Protein AF-A0A150IPJ2-F1 (afdb_monomer_lite)

pLDDT: mean 80.47, std 14.6, range [36.31, 95.69]

Foldseek 3Di:
DDDDDDPPVVQVVLCVVVVDDSVVSVVVVVVCCVVVDDPPVNVVVVVVVVVVVVVVVVVVVVVVVVVVVVVVVVVVVVPPPPPPPPPPPVPPPPVNLVCCCPPPNVVVLVVCCVVPNLVVSLPPPVNLVVVCVVSSHDSVVVSVVSCVVVVND

Organism: NCBI:txid1705564

Radius of gyration: 38.33 Å; chains: 1; bounding box: 65×47×91 Å

Structure (mmCIF, N/CA/C/O backbone):
data_AF-A0A150IPJ2-F1
#
_entry.id   AF-A0A150IPJ2-F1
#
loop_
_atom_site.group_PDB
_atom_site.id
_atom_site.type_symbol
_atom_site.label_atom_id
_atom_site.label_alt_id
_atom_site.label_comp_id
_atom_site.label_asym_id
_atom_site.label_entity_id
_atom_site.label_seq_id
_atom_site.pdbx_PDB_ins_code
_atom_site.Cartn_x
_atom_site.Cartn_y
_atom_site.Cartn_z
_atom_site.occupancy
_atom_site.B_iso_or_equiv
_atom_site.auth_seq_id
_atom_site.auth_comp_id
_atom_site.auth_asym_id
_atom_site.auth_atom_id
_atom_site.pdbx_PDB_model_num
ATOM 1 N N . MET A 1 1 ? 31.871 -9.888 -42.736 1.00 66.06 1 MET A N 1
ATOM 2 C CA . MET A 1 1 ? 30.820 -9.231 -43.541 1.00 66.06 1 MET A CA 1
ATOM 3 C C . MET A 1 1 ? 29.524 -9.351 -42.760 1.00 66.06 1 MET A C 1
ATOM 5 O O . MET A 1 1 ? 29.176 -10.468 -42.406 1.00 66.06 1 MET A O 1
ATOM 9 N N . VAL A 1 2 ? 28.882 -8.236 -42.408 1.00 73.12 2 VAL A N 1
ATOM 10 C CA . VAL A 1 2 ? 27.577 -8.243 -41.727 1.00 73.12 2 VAL A CA 1
ATOM 11 C C . VAL A 1 2 ? 26.515 -8.041 -42.800 1.00 73.12 2 VAL A C 1
ATOM 13 O O . VAL A 1 2 ? 26.611 -7.092 -43.573 1.00 73.12 2 VAL A O 1
ATOM 16 N N . GLN A 1 3 ? 25.549 -8.950 -42.883 1.00 82.12 3 GLN A N 1
ATOM 17 C CA . GLN A 1 3 ? 24.399 -8.835 -43.776 1.00 82.12 3 GLN A CA 1
ATOM 18 C C . GLN A 1 3 ? 23.141 -8.756 -42.920 1.00 82.12 3 GLN A C 1
ATOM 20 O O . GLN A 1 3 ? 22.975 -9.537 -41.986 1.00 82.12 3 GLN A O 1
ATOM 25 N N . ALA A 1 4 ? 22.275 -7.800 -43.234 1.00 81.06 4 ALA A N 1
ATOM 26 C CA . ALA A 1 4 ? 20.993 -7.615 -42.577 1.00 81.06 4 ALA A CA 1
ATOM 27 C C . ALA A 1 4 ? 19.933 -7.381 -43.647 1.00 81.06 4 ALA A C 1
ATOM 29 O O . ALA A 1 4 ? 20.199 -6.726 -44.656 1.00 81.06 4 ALA A O 1
ATOM 30 N N . TRP A 1 5 ? 18.739 -7.918 -43.422 1.00 88.50 5 TRP A N 1
ATOM 31 C CA . TRP A 1 5 ? 17.602 -7.640 -44.282 1.00 88.50 5 TRP A CA 1
ATOM 32 C C . TRP A 1 5 ? 16.822 -6.462 -43.708 1.00 88.50 5 TRP A C 1
ATOM 34 O O . TRP A 1 5 ? 16.409 -6.493 -42.550 1.00 88.50 5 TRP A O 1
ATOM 44 N N . ILE A 1 6 ? 16.674 -5.412 -44.512 1.00 85.38 6 ILE A N 1
ATOM 45 C CA . ILE A 1 6 ? 15.996 -4.174 -44.133 1.00 85.38 6 ILE A CA 1
ATOM 46 C C . ILE A 1 6 ? 14.874 -3.945 -45.148 1.00 85.38 6 ILE A C 1
ATOM 48 O O . ILE A 1 6 ? 15.146 -4.013 -46.350 1.00 85.38 6 ILE A O 1
ATOM 52 N N . PRO A 1 7 ? 13.635 -3.674 -44.700 1.00 92.75 7 PRO A N 1
ATOM 53 C CA . PRO A 1 7 ? 12.553 -3.277 -45.591 1.00 92.75 7 PRO A CA 1
ATOM 54 C C . PRO A 1 7 ? 12.938 -2.051 -46.427 1.00 92.75 7 PRO A C 1
ATOM 56 O O . PRO A 1 7 ? 13.467 -1.066 -45.908 1.00 92.75 7 PRO A O 1
ATOM 59 N N . GLU A 1 8 ? 12.685 -2.119 -47.731 1.00 88.44 8 GLU A N 1
ATOM 60 C CA . GLU A 1 8 ? 13.125 -1.102 -48.691 1.00 88.44 8 GLU A CA 1
ATOM 61 C C . GLU A 1 8 ? 12.461 0.260 -48.435 1.00 88.44 8 GLU A C 1
ATOM 63 O O . GLU A 1 8 ? 13.111 1.302 -48.510 1.00 88.44 8 GLU A O 1
ATOM 68 N N . ASP A 1 9 ? 11.196 0.252 -48.008 1.00 92.88 9 ASP A N 1
ATOM 69 C CA . ASP A 1 9 ? 10.438 1.452 -47.655 1.00 92.88 9 ASP A CA 1
ATOM 70 C C . ASP A 1 9 ? 11.011 2.166 -46.420 1.00 92.88 9 ASP A C 1
ATOM 72 O O . ASP A 1 9 ? 11.042 3.399 -46.354 1.00 92.88 9 ASP A O 1
ATOM 76 N N . LEU A 1 10 ? 11.485 1.396 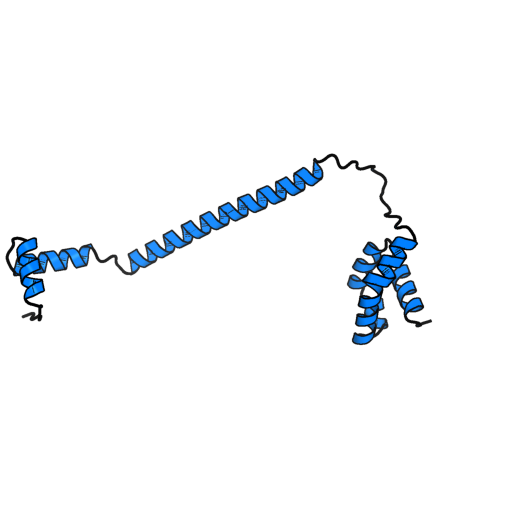-45.438 1.00 88.56 10 LEU A N 1
ATOM 77 C CA . LEU A 1 10 ? 12.135 1.911 -44.241 1.00 88.56 10 LEU A CA 1
ATOM 78 C C . LEU A 1 10 ? 13.497 2.516 -44.590 1.00 88.56 10 LEU A C 1
ATOM 80 O O . LEU A 1 10 ? 13.829 3.602 -44.110 1.00 88.56 10 LEU A O 1
ATOM 84 N N . LEU A 1 11 ? 14.257 1.841 -45.454 1.00 86.81 11 LEU A N 1
ATOM 85 C CA . LEU A 1 11 ? 15.566 2.302 -45.897 1.00 86.81 11 LEU A CA 1
ATOM 86 C C . LEU A 1 11 ? 15.471 3.614 -46.681 1.00 86.81 11 LEU A C 1
ATOM 88 O O . LEU A 1 11 ? 16.223 4.553 -46.415 1.00 86.81 11 LEU A O 1
ATOM 92 N N . GLU A 1 12 ? 14.517 3.708 -47.604 1.00 88.38 12 GLU A N 1
ATOM 93 C CA . GLU A 1 12 ? 14.309 4.904 -48.416 1.00 88.38 12 GLU A CA 1
ATOM 94 C C . GLU A 1 12 ? 13.907 6.110 -47.552 1.00 88.38 12 GLU A C 1
ATOM 96 O O . GLU A 1 12 ? 14.432 7.214 -47.720 1.00 88.38 12 GLU A O 1
ATOM 101 N N . LYS A 1 13 ? 13.011 5.904 -46.578 1.00 90.00 13 LYS A N 1
ATOM 102 C CA . LYS A 1 13 ? 12.629 6.947 -45.614 1.00 90.00 13 LYS A CA 1
ATOM 103 C C . LYS A 1 13 ? 13.817 7.385 -44.761 1.00 90.00 13 LYS A C 1
ATOM 105 O O . LYS A 1 13 ? 14.022 8.584 -44.588 1.00 90.00 13 LYS A O 1
ATOM 110 N N . ALA A 1 14 ? 14.608 6.438 -44.258 1.00 86.31 14 ALA A N 1
ATOM 111 C CA . ALA A 1 14 ? 15.768 6.734 -43.423 1.00 86.31 14 ALA A CA 1
ATOM 112 C C . ALA A 1 14 ? 16.828 7.549 -44.181 1.00 86.31 14 ALA A C 1
ATOM 114 O O . ALA A 1 14 ? 17.312 8.551 -43.658 1.00 86.31 14 ALA A O 1
ATOM 115 N N . LEU A 1 15 ? 17.125 7.180 -45.431 1.00 88.38 15 LEU A N 1
ATOM 116 C CA . LEU A 1 15 ? 18.046 7.911 -46.310 1.00 88.38 15 LEU A CA 1
ATOM 117 C C . LEU A 1 15 ? 17.555 9.332 -46.621 1.00 88.38 15 LEU A C 1
ATOM 119 O O . LEU A 1 15 ? 18.331 10.287 -46.590 1.00 88.38 15 LEU A O 1
ATOM 123 N N . LYS A 1 16 ? 16.250 9.497 -46.884 1.00 88.56 16 LYS A N 1
ATOM 124 C CA . LYS A 1 16 ? 15.645 10.823 -47.106 1.00 88.56 16 LYS A CA 1
ATOM 125 C C . LYS A 1 16 ? 15.762 11.722 -45.875 1.00 88.56 16 LYS A C 1
AT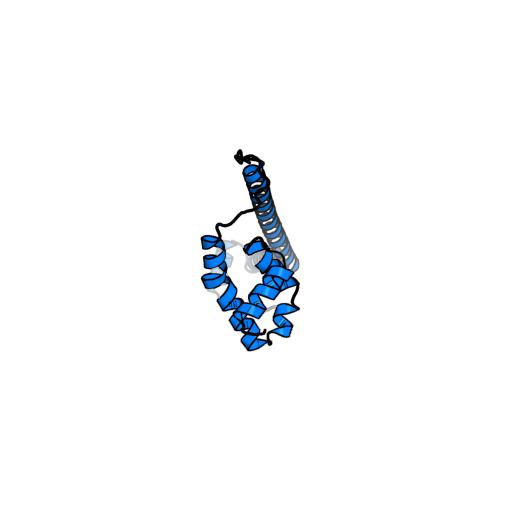OM 127 O O . LYS A 1 16 ? 15.985 12.923 -46.019 1.00 88.56 16 LYS A O 1
ATOM 132 N N . LEU A 1 17 ? 15.603 11.152 -44.681 1.00 86.44 17 LEU A N 1
ATOM 133 C CA . LEU A 1 17 ? 15.680 11.881 -43.415 1.00 86.44 17 LEU A CA 1
ATOM 134 C C . LEU A 1 17 ? 17.118 12.250 -43.039 1.00 86.44 17 LEU A C 1
ATOM 136 O O . LEU A 1 17 ? 17.359 13.381 -42.623 1.00 86.44 17 LEU A O 1
ATOM 140 N N . SER A 1 18 ? 18.068 11.327 -43.199 1.00 85.44 18 SER A N 1
ATOM 141 C CA . SER A 1 18 ? 19.474 11.561 -42.849 1.00 85.44 18 SER A CA 1
ATOM 142 C C . SER A 1 18 ? 20.191 12.477 -43.841 1.00 85.44 18 SER A C 1
ATOM 144 O O . SER A 1 18 ? 21.166 13.126 -43.467 1.00 85.44 18 SER A O 1
ATOM 146 N N . LYS A 1 19 ? 19.724 12.522 -45.101 1.00 86.19 19 LYS A N 1
ATOM 147 C CA . LYS A 1 19 ? 20.402 13.171 -46.239 1.00 86.19 19 LYS A CA 1
ATOM 148 C C . LYS A 1 19 ? 21.841 12.672 -46.459 1.00 86.19 19 LYS A C 1
ATOM 150 O O . LYS A 1 19 ? 22.627 13.356 -47.109 1.00 86.19 19 LYS A O 1
ATOM 155 N N . GLY A 1 20 ? 22.184 11.506 -45.911 1.00 84.44 20 GLY A N 1
ATOM 156 C CA . GLY A 1 20 ? 23.514 10.906 -45.977 1.00 84.44 20 GLY A CA 1
ATOM 157 C C . GLY A 1 20 ? 23.552 9.646 -46.837 1.00 84.44 20 GLY A C 1
ATOM 158 O O . GLY A 1 20 ? 22.546 9.205 -47.395 1.00 84.44 20 GLY A O 1
ATOM 159 N N . SER A 1 21 ? 24.731 9.036 -46.924 1.00 89.62 21 SER A N 1
ATOM 160 C CA . SER A 1 21 ? 24.896 7.716 -47.534 1.00 89.62 21 SER A CA 1
ATOM 161 C C . SER A 1 21 ? 24.243 6.611 -46.691 1.00 89.62 21 SER A C 1
ATOM 163 O O . SER A 1 21 ? 23.940 6.786 -45.505 1.00 89.62 21 SER A O 1
ATOM 165 N N . LEU A 1 22 ? 24.052 5.433 -47.295 1.00 86.88 22 LEU A N 1
ATOM 166 C CA . LEU A 1 22 ? 23.537 4.242 -46.611 1.00 86.88 22 LEU A CA 1
ATOM 167 C C . LEU A 1 22 ? 24.339 3.919 -45.347 1.00 86.88 22 LEU A C 1
ATOM 169 O O . LEU A 1 22 ? 23.764 3.737 -44.275 1.00 86.88 22 LEU A O 1
ATOM 173 N N . THR A 1 23 ? 25.664 3.903 -45.467 1.00 87.56 23 THR A N 1
ATOM 174 C CA . THR A 1 23 ? 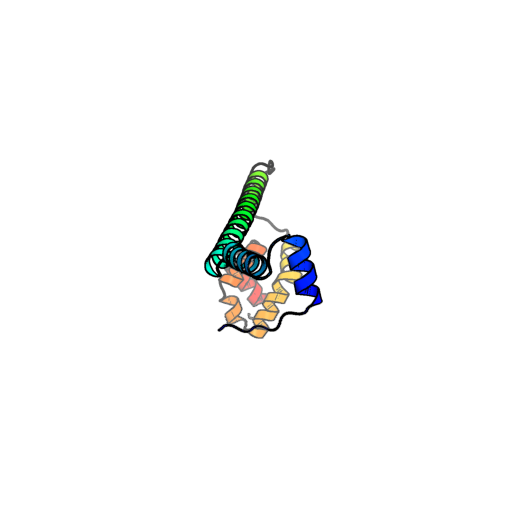26.566 3.588 -44.358 1.00 87.56 23 THR A CA 1
ATOM 175 C C . THR A 1 23 ? 26.446 4.611 -43.236 1.00 87.56 23 THR A C 1
ATOM 177 O O . THR A 1 23 ? 26.271 4.216 -42.089 1.00 87.56 23 THR A O 1
ATOM 180 N N . GLU A 1 24 ? 26.474 5.909 -43.548 1.00 87.69 24 GLU A N 1
ATOM 181 C CA . GLU A 1 24 ? 26.342 6.977 -42.544 1.00 87.69 24 GLU A CA 1
ATOM 182 C C . GLU A 1 24 ? 24.992 6.924 -41.831 1.00 87.69 24 GLU A C 1
ATOM 184 O O . GLU A 1 24 ? 24.928 7.072 -40.615 1.00 87.69 24 GLU A O 1
ATOM 189 N N . THR A 1 25 ? 23.918 6.649 -42.572 1.00 89.38 25 THR A N 1
ATOM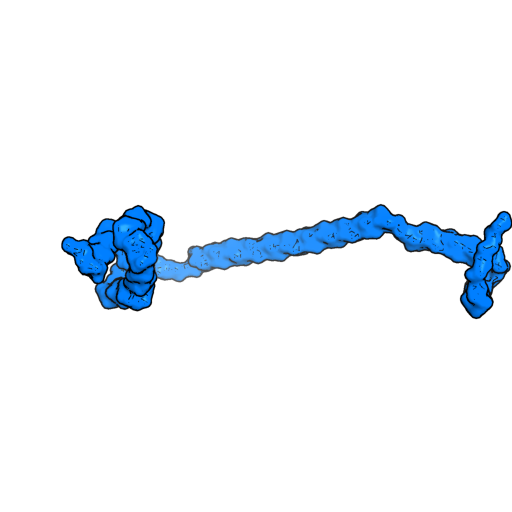 190 C CA . THR A 1 25 ? 22.560 6.539 -42.023 1.00 89.38 25 THR A CA 1
ATOM 191 C C . THR A 1 25 ? 22.451 5.379 -41.040 1.00 89.38 25 THR A C 1
ATOM 193 O O . THR A 1 25 ? 21.885 5.534 -39.956 1.00 89.38 25 THR A O 1
ATOM 196 N N . ILE A 1 26 ? 23.023 4.224 -41.388 1.00 88.25 26 ILE A N 1
ATOM 197 C CA . ILE A 1 26 ? 23.067 3.053 -40.507 1.00 88.25 26 ILE A CA 1
ATOM 198 C C . ILE A 1 26 ? 23.902 3.361 -39.261 1.00 88.25 26 ILE A C 1
ATOM 200 O O . ILE A 1 26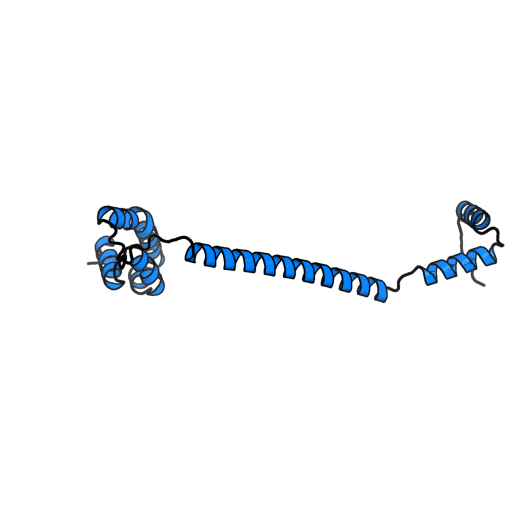 ? 23.463 3.077 -38.149 1.00 88.25 26 ILE A O 1
ATOM 204 N N . LEU A 1 27 ? 25.072 3.979 -39.430 1.00 88.69 27 LEU A N 1
ATOM 205 C CA . LEU A 1 27 ? 25.988 4.291 -38.333 1.00 88.69 27 LEU A CA 1
ATOM 206 C C . LEU A 1 27 ? 25.360 5.287 -37.346 1.00 88.69 27 LEU A C 1
ATOM 208 O O . LEU A 1 27 ? 25.335 5.022 -36.147 1.00 88.69 27 LEU A O 1
ATOM 212 N N . LEU A 1 28 ? 24.741 6.357 -37.854 1.00 87.75 28 LEU A N 1
ATOM 213 C CA . LEU A 1 28 ? 23.963 7.321 -37.068 1.00 87.75 28 LEU A CA 1
ATOM 214 C C . LEU A 1 28 ? 22.803 6.660 -36.325 1.00 87.75 28 LEU A C 1
ATOM 216 O O . LEU A 1 28 ? 22.569 6.964 -35.156 1.00 87.75 28 LEU A O 1
ATOM 220 N N . SER A 1 29 ? 22.077 5.755 -36.981 1.00 83.12 29 SER A N 1
ATOM 221 C CA . SER A 1 29 ? 20.945 5.053 -36.368 1.00 83.12 29 SER A CA 1
ATOM 222 C C . SER A 1 29 ? 21.398 4.141 -35.228 1.00 83.12 29 SER A C 1
ATOM 224 O O . SER A 1 29 ? 20.784 4.141 -34.164 1.00 83.12 29 SER A O 1
ATOM 226 N N . ILE A 1 30 ? 22.502 3.410 -35.413 1.00 84.94 30 ILE A N 1
ATOM 227 C CA . ILE A 1 30 ? 23.085 2.546 -34.379 1.00 84.94 30 ILE A CA 1
ATOM 228 C C . ILE A 1 30 ? 23.631 3.387 -33.225 1.00 84.94 30 ILE A C 1
ATOM 230 O O . ILE A 1 30 ? 23.342 3.087 -32.071 1.00 84.94 30 ILE A O 1
ATOM 234 N N . GLU A 1 31 ? 24.367 4.463 -33.506 1.00 86.25 31 GLU A N 1
ATOM 235 C CA . GLU A 1 31 ? 24.848 5.369 -32.462 1.00 86.25 31 GLU A CA 1
ATOM 236 C C . GLU A 1 31 ? 23.702 5.991 -31.672 1.00 86.25 31 GLU A C 1
ATOM 238 O O . GLU A 1 31 ? 23.773 6.073 -30.448 1.00 86.25 31 GLU A O 1
ATOM 243 N N . THR A 1 32 ? 22.644 6.418 -32.361 1.00 82.75 32 THR A N 1
ATOM 244 C CA . THR A 1 32 ? 21.455 6.987 -31.724 1.00 82.75 32 THR A CA 1
ATOM 245 C C . THR A 1 32 ? 20.783 5.939 -30.860 1.00 82.75 32 THR A C 1
ATOM 247 O O . THR A 1 32 ? 20.483 6.226 -29.711 1.00 82.75 32 THR A O 1
ATOM 250 N N . TYR A 1 33 ? 20.614 4.712 -31.355 1.00 81.12 33 TYR A N 1
ATOM 251 C CA . TYR A 1 33 ? 20.058 3.609 -30.578 1.00 81.12 33 TYR A CA 1
ATOM 252 C C . TYR A 1 33 ? 20.883 3.337 -29.314 1.00 81.12 33 TYR A C 1
ATOM 254 O O . TYR A 1 33 ? 20.326 3.330 -28.221 1.00 81.12 33 TYR A O 1
ATOM 262 N N . VAL A 1 34 ? 22.208 3.226 -29.440 1.00 80.44 34 VAL A N 1
ATOM 263 C CA . VAL A 1 34 ? 23.130 3.008 -28.312 1.00 80.44 34 VAL A CA 1
ATOM 264 C C . VAL A 1 34 ? 23.096 4.167 -27.310 1.00 80.44 34 VAL A C 1
ATOM 266 O O . VAL A 1 34 ? 23.151 3.929 -26.110 1.00 80.44 34 VAL A O 1
ATOM 269 N N . LYS A 1 35 ? 22.976 5.415 -27.780 1.00 78.31 35 LYS A N 1
ATOM 270 C CA . LYS A 1 35 ? 22.896 6.616 -26.927 1.00 78.31 35 LYS A CA 1
ATOM 271 C C . LYS A 1 35 ? 21.508 6.823 -26.306 1.00 78.31 35 LYS A C 1
ATOM 273 O O . LYS A 1 35 ? 21.404 7.408 -25.236 1.00 78.31 35 LYS A O 1
ATOM 278 N N . SER A 1 36 ? 20.447 6.389 -26.986 1.00 73.19 36 SER A N 1
ATOM 279 C CA . SER A 1 36 ? 19.045 6.546 -26.564 1.00 73.19 36 SER A CA 1
ATOM 280 C C . SER A 1 36 ? 18.548 5.403 -25.682 1.00 73.19 36 SER A C 1
ATOM 282 O O . SER A 1 36 ? 17.586 5.571 -24.932 1.00 73.19 36 SER A O 1
ATOM 284 N N . GLY A 1 37 ? 19.188 4.237 -25.783 1.00 70.50 37 GLY A N 1
ATOM 285 C CA . GLY A 1 37 ? 18.894 3.086 -24.958 1.00 70.50 37 GLY A CA 1
ATOM 286 C C . GLY A 1 37 ? 19.374 3.368 -23.549 1.00 70.50 37 GLY A C 1
ATOM 287 O O . GLY A 1 37 ? 20.549 3.169 -23.251 1.00 70.50 37 GLY A O 1
ATOM 288 N N . LYS A 1 38 ? 18.464 3.817 -22.678 1.00 66.69 38 LYS A N 1
ATOM 289 C CA . LYS A 1 38 ? 18.727 3.793 -21.240 1.00 66.69 38 LYS A CA 1
ATOM 290 C C . LYS A 1 38 ? 19.110 2.366 -20.886 1.00 66.69 38 LYS A C 1
ATOM 292 O O . LYS A 1 38 ? 18.376 1.427 -21.208 1.00 66.69 38 LYS A O 1
ATOM 297 N N . SER A 1 39 ? 20.266 2.195 -20.261 1.00 75.56 39 SER A N 1
ATOM 298 C CA . SER A 1 39 ? 20.673 0.877 -19.786 1.00 75.56 39 SER A CA 1
ATOM 299 C C . SER A 1 39 ? 19.601 0.329 -18.838 1.00 75.56 39 SER A C 1
ATOM 301 O O . SER A 1 39 ? 18.923 1.093 -18.145 1.00 75.56 39 SER A O 1
ATOM 303 N N . GLU A 1 40 ? 19.450 -0.994 -18.749 1.00 72.69 40 GLU A N 1
ATOM 304 C CA . GLU A 1 40 ? 18.521 -1.601 -17.779 1.00 72.69 40 GLU A CA 1
ATOM 305 C C . GLU A 1 40 ? 18.769 -1.084 -16.354 1.00 72.69 40 GLU A C 1
ATOM 307 O O . GLU A 1 40 ? 17.832 -0.894 -15.579 1.00 72.69 40 GLU A O 1
ATOM 312 N N . LYS A 1 41 ? 20.033 -0.776 -16.040 1.00 75.56 41 LYS A N 1
ATOM 313 C CA . LYS A 1 41 ? 20.455 -0.150 -14.788 1.00 75.56 41 LYS A CA 1
ATOM 314 C C . LYS A 1 41 ? 19.872 1.255 -14.603 1.00 75.56 41 LYS A C 1
ATOM 316 O O . LYS A 1 41 ? 19.380 1.557 -13.521 1.00 75.56 41 LYS A O 1
ATOM 321 N N . GLU A 1 42 ? 19.920 2.108 -15.622 1.00 80.06 42 GLU A N 1
ATOM 322 C CA . GLU A 1 42 ? 19.334 3.456 -15.566 1.00 80.06 42 GLU A CA 1
ATOM 323 C C . GLU A 1 42 ? 17.813 3.398 -15.445 1.00 80.06 42 GLU A C 1
ATOM 325 O O . GLU A 1 42 ? 17.236 4.110 -14.629 1.00 80.06 42 GLU A O 1
ATOM 330 N N . LEU A 1 43 ? 17.161 2.491 -16.177 1.00 83.44 43 LEU A N 1
ATOM 331 C CA . LEU A 1 43 ? 15.716 2.296 -16.075 1.00 83.44 43 LEU A CA 1
ATOM 332 C C . LEU A 1 43 ? 15.305 1.793 -14.681 1.00 83.44 43 LEU A C 1
ATOM 334 O O . LEU A 1 43 ? 14.306 2.244 -14.120 1.00 83.44 43 LEU A O 1
ATOM 338 N N . ALA A 1 44 ? 16.078 0.873 -14.101 1.00 81.56 44 ALA A N 1
ATOM 339 C CA . ALA A 1 44 ? 15.873 0.411 -12.732 1.00 81.56 44 ALA A CA 1
ATOM 340 C C . ALA A 1 44 ? 16.088 1.540 -11.710 1.00 81.56 44 ALA A C 1
ATOM 342 O O . ALA A 1 44 ? 15.312 1.659 -10.763 1.00 81.56 44 ALA A O 1
ATOM 343 N N . GLN A 1 45 ? 17.090 2.397 -11.924 1.00 85.19 45 GLN A N 1
ATOM 344 C CA . GLN A 1 45 ? 17.349 3.554 -11.070 1.00 85.19 45 GLN A CA 1
ATOM 345 C C . GLN A 1 45 ? 16.212 4.583 -11.133 1.00 85.19 45 GLN A C 1
ATOM 347 O O . GLN A 1 45 ? 15.804 5.099 -10.096 1.00 85.19 45 GLN A O 1
ATOM 352 N N . GLU A 1 46 ? 15.665 4.862 -12.318 1.00 89.62 46 GLU A N 1
ATOM 353 C CA . GLU A 1 46 ? 14.511 5.758 -12.475 1.00 89.62 46 GLU A CA 1
ATOM 354 C C . GLU A 1 46 ? 13.273 5.219 -11.755 1.00 89.62 46 GLU A C 1
ATOM 356 O O . GLU A 1 46 ? 12.609 5.966 -11.040 1.00 89.62 46 GLU A O 1
ATOM 361 N N . ARG A 1 47 ? 13.005 3.912 -11.871 1.00 92.50 47 ARG A N 1
ATOM 362 C CA . ARG A 1 47 ? 11.908 3.250 -11.145 1.00 92.50 47 ARG A CA 1
ATOM 363 C C . ARG A 1 47 ? 12.087 3.334 -9.631 1.00 92.50 47 ARG A C 1
ATOM 365 O O . ARG A 1 47 ? 11.125 3.612 -8.925 1.00 92.50 47 ARG A O 1
ATOM 372 N N . LEU A 1 48 ? 13.308 3.121 -9.136 1.00 92.94 48 LEU A N 1
ATOM 373 C CA . LEU A 1 48 ? 13.614 3.249 -7.711 1.00 92.94 48 LEU A CA 1
ATOM 374 C C . LEU A 1 48 ? 13.400 4.685 -7.221 1.00 92.94 48 LEU A C 1
ATOM 376 O O . LEU A 1 48 ? 12.781 4.892 -6.181 1.00 92.94 48 LEU A O 1
ATOM 380 N N . ASN A 1 49 ? 13.883 5.674 -7.973 1.00 94.81 49 ASN A N 1
ATOM 381 C CA . ASN A 1 49 ? 13.727 7.082 -7.616 1.00 94.81 49 ASN A CA 1
ATOM 382 C C . ASN A 1 49 ? 12.249 7.504 -7.608 1.00 94.81 49 ASN A C 1
ATOM 384 O O . ASN A 1 49 ? 11.834 8.216 -6.698 1.00 94.81 49 ASN A O 1
ATOM 388 N N . ALA A 1 50 ? 11.455 7.035 -8.576 1.00 94.69 50 ALA A N 1
ATOM 389 C CA . ALA A 1 50 ? 10.013 7.276 -8.611 1.00 94.69 50 ALA A CA 1
ATOM 390 C C . ALA A 1 50 ? 9.308 6.663 -7.390 1.00 94.69 50 ALA A C 1
ATOM 392 O O . ALA A 1 50 ? 8.575 7.359 -6.696 1.00 94.69 50 ALA A O 1
ATOM 393 N N . ALA A 1 51 ? 9.612 5.405 -7.058 1.00 94.00 51 ALA A N 1
ATOM 394 C CA . ALA A 1 51 ? 9.040 4.741 -5.887 1.00 94.00 51 ALA A CA 1
ATOM 395 C C . ALA A 1 51 ? 9.417 5.435 -4.565 1.00 94.00 51 ALA A C 1
ATOM 397 O O . ALA A 1 51 ? 8.604 5.510 -3.646 1.00 94.00 51 ALA A O 1
ATOM 398 N N . LEU A 1 52 ? 10.641 5.965 -4.453 1.00 95.69 52 LEU A N 1
ATOM 399 C CA . LEU A 1 52 ? 11.060 6.746 -3.286 1.00 95.69 52 LEU A CA 1
ATOM 400 C C . LEU A 1 52 ? 10.298 8.070 -3.167 1.00 95.69 52 LEU A C 1
ATOM 402 O O . LEU A 1 52 ? 9.977 8.474 -2.051 1.00 95.69 52 LEU A O 1
ATOM 406 N N . LEU A 1 53 ? 10.010 8.731 -4.291 1.00 95.19 53 LEU A N 1
ATOM 407 C CA . LEU A 1 53 ? 9.214 9.956 -4.309 1.00 95.19 53 LEU A CA 1
ATOM 408 C C . LEU A 1 53 ? 7.773 9.676 -3.868 1.00 95.19 53 LEU A C 1
ATOM 410 O O . LEU A 1 53 ? 7.296 10.320 -2.939 1.00 95.19 53 LEU A O 1
ATOM 414 N N . GLU A 1 54 ? 7.129 8.662 -4.449 1.00 94.25 54 GLU A N 1
ATOM 415 C CA . GLU A 1 54 ? 5.774 8.236 -4.066 1.00 94.25 54 GLU A CA 1
ATOM 416 C C . GLU A 1 54 ? 5.701 7.855 -2.579 1.00 94.25 54 GLU A C 1
ATOM 418 O O . GLU A 1 54 ? 4.780 8.250 -1.865 1.00 94.25 54 GLU A O 1
ATOM 423 N N . ALA A 1 55 ? 6.706 7.135 -2.069 1.00 94.31 55 ALA A N 1
ATOM 424 C CA . ALA A 1 55 ? 6.780 6.786 -0.653 1.00 94.31 55 ALA A CA 1
ATOM 425 C C . ALA A 1 55 ? 6.946 8.020 0.251 1.00 94.31 55 ALA A C 1
ATOM 427 O O . ALA A 1 55 ? 6.394 8.057 1.354 1.00 94.31 55 ALA A O 1
ATOM 428 N N . ALA A 1 56 ? 7.700 9.029 -0.192 1.00 93.25 56 ALA A N 1
ATOM 429 C CA . ALA A 1 56 ? 7.856 10.283 0.538 1.00 93.25 56 ALA A CA 1
ATOM 430 C C . ALA A 1 56 ? 6.550 11.093 0.562 1.00 93.25 56 ALA A C 1
ATOM 432 O O . ALA A 1 56 ? 6.192 11.621 1.615 1.00 93.25 56 ALA A O 1
ATOM 433 N N . GLU A 1 57 ? 5.822 11.145 -0.555 1.00 93.38 57 GLU A N 1
ATOM 434 C CA . GLU A 1 57 ? 4.506 11.788 -0.651 1.00 93.38 57 GLU A CA 1
ATOM 435 C C . GLU A 1 57 ? 3.484 11.098 0.259 1.00 93.38 57 GLU A C 1
ATOM 437 O O . GLU A 1 57 ? 2.877 11.752 1.106 1.00 93.38 57 GLU A O 1
ATOM 442 N N . ALA A 1 58 ? 3.381 9.767 0.192 1.00 93.75 58 ALA A N 1
ATOM 443 C CA . ALA A 1 58 ? 2.490 8.993 1.056 1.00 93.75 58 ALA A CA 1
ATOM 444 C C . ALA A 1 58 ? 2.812 9.179 2.549 1.00 93.75 58 ALA A C 1
ATOM 446 O O . ALA A 1 58 ? 1.914 9.268 3.390 1.00 93.75 58 ALA A O 1
ATOM 447 N N . LYS A 1 59 ? 4.101 9.274 2.901 1.00 93.62 59 LYS A N 1
ATOM 448 C CA . LYS A 1 59 ? 4.519 9.574 4.274 1.00 93.62 59 LYS A CA 1
ATOM 449 C C . LYS A 1 59 ? 4.106 10.986 4.699 1.00 93.62 59 LYS A C 1
ATOM 451 O O . LYS A 1 59 ? 3.626 11.153 5.816 1.00 93.62 59 LYS A O 1
ATOM 456 N N . ALA A 1 60 ? 4.268 11.982 3.830 1.00 92.56 60 ALA A N 1
ATOM 457 C CA . ALA A 1 60 ? 3.851 13.352 4.119 1.00 92.56 60 ALA A CA 1
ATOM 458 C C . ALA A 1 60 ? 2.329 13.457 4.318 1.00 92.56 60 ALA A C 1
ATOM 460 O O . ALA A 1 60 ? 1.875 14.147 5.231 1.00 92.56 60 ALA A O 1
ATOM 461 N N . GLU A 1 61 ? 1.539 12.730 3.522 1.00 92.31 61 GLU A N 1
ATOM 462 C CA . GLU A 1 61 ? 0.088 12.635 3.713 1.00 92.31 61 GLU A CA 1
ATOM 463 C C . GLU A 1 61 ? -0.275 11.999 5.060 1.00 92.31 61 GLU A C 1
ATOM 465 O O . GLU A 1 61 ? -1.126 12.529 5.778 1.00 92.31 61 GLU A O 1
ATOM 470 N N . LEU A 1 62 ? 0.397 10.910 5.448 1.00 91.06 62 LEU A N 1
ATOM 471 C CA . LEU A 1 62 ? 0.209 10.287 6.763 1.00 91.06 62 LEU A CA 1
ATOM 472 C C . LEU A 1 62 ? 0.555 11.237 7.913 1.00 91.06 62 LEU A C 1
ATOM 474 O O . LEU A 1 62 ? -0.188 11.304 8.892 1.00 91.06 62 LEU A O 1
ATOM 478 N N . ASP A 1 63 ? 1.650 11.986 7.803 1.00 91.12 63 ASP A N 1
ATOM 479 C CA . ASP A 1 63 ? 2.049 12.960 8.820 1.00 91.12 63 ASP A CA 1
ATOM 480 C C . ASP A 1 63 ? 1.014 14.096 8.946 1.00 91.12 63 ASP A C 1
ATOM 482 O O . ASP A 1 63 ? 0.674 14.508 10.059 1.00 91.12 63 ASP A O 1
ATOM 486 N N . GLU A 1 64 ? 0.435 14.558 7.833 1.00 89.56 64 GLU A N 1
ATOM 487 C CA . GLU A 1 64 ? -0.665 15.531 7.835 1.00 89.56 64 GLU A CA 1
ATOM 488 C C . GLU A 1 64 ? -1.952 14.966 8.457 1.00 89.56 64 GLU A C 1
ATOM 490 O O . GLU A 1 64 ? -2.612 15.661 9.237 1.00 89.56 64 GLU A O 1
ATOM 495 N N . ILE A 1 65 ? -2.304 13.706 8.176 1.00 89.69 65 I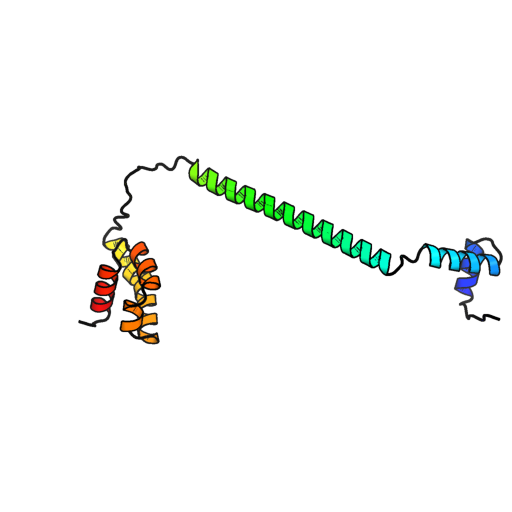LE A N 1
ATOM 496 C CA . ILE A 1 65 ? -3.442 13.023 8.813 1.00 89.69 65 ILE A CA 1
ATOM 497 C C . ILE A 1 65 ? -3.212 12.915 10.323 1.00 89.69 65 ILE A C 1
ATOM 499 O O . ILE A 1 65 ? -4.054 13.370 11.098 1.00 89.69 65 ILE A O 1
ATOM 503 N N . ASN A 1 66 ? -2.048 12.421 10.749 1.00 86.38 66 ASN A N 1
ATOM 504 C CA . ASN A 1 66 ? -1.686 12.294 12.163 1.00 86.38 66 ASN A CA 1
ATOM 505 C C . ASN A 1 66 ? -1.727 13.643 12.890 1.00 86.38 66 ASN A C 1
ATOM 507 O O . ASN A 1 66 ? -2.183 13.739 14.034 1.00 86.38 66 ASN A O 1
ATOM 511 N N . LYS A 1 67 ? -1.277 14.716 12.232 1.00 88.00 67 LYS A N 1
ATOM 512 C CA . LYS A 1 67 ? -1.340 16.075 12.776 1.00 88.00 67 LYS A CA 1
ATOM 513 C C . LYS A 1 67 ? -2.779 16.570 12.898 1.00 88.00 67 LYS A C 1
ATOM 515 O O . LYS A 1 67 ? -3.117 17.190 13.905 1.00 88.00 67 LYS A O 1
ATOM 520 N N . ARG A 1 68 ? -3.642 16.298 11.914 1.00 83.44 68 ARG A N 1
ATOM 521 C CA . ARG A 1 68 ? -5.078 16.619 11.993 1.00 83.44 68 ARG A CA 1
ATOM 522 C C . ARG A 1 68 ? -5.765 15.839 13.104 1.00 83.44 68 ARG A C 1
ATOM 524 O O . ARG A 1 68 ? -6.508 16.451 13.859 1.00 83.44 68 ARG A O 1
ATOM 531 N N . GLU A 1 69 ? -5.491 14.548 13.251 1.00 76.12 69 GLU A N 1
ATOM 532 C CA . GLU A 1 69 ? -6.019 13.734 14.351 1.00 76.12 69 GLU A CA 1
ATOM 533 C C . GLU A 1 69 ? -5.547 14.249 15.709 1.00 76.12 69 GLU A C 1
ATOM 535 O O . GLU A 1 69 ? -6.364 14.461 16.598 1.00 76.12 69 GLU A O 1
ATOM 540 N N . SER A 1 70 ? -4.256 14.557 15.850 1.00 73.44 70 SER A N 1
ATOM 541 C CA . SER A 1 70 ? -3.701 15.145 17.075 1.00 73.44 70 SER A CA 1
ATOM 542 C C . SER A 1 70 ? -4.334 16.501 17.398 1.00 73.44 70 SER A C 1
ATOM 544 O O . SER A 1 70 ? -4.651 16.779 18.552 1.00 73.44 70 SER A O 1
ATOM 546 N N . ASN A 1 71 ? -4.569 17.335 16.383 1.00 74.25 71 ASN A N 1
ATOM 547 C CA . ASN A 1 71 ? -5.240 18.622 16.545 1.00 74.25 71 ASN A CA 1
ATOM 548 C C . ASN A 1 71 ? -6.738 18.469 16.835 1.00 74.25 71 ASN A C 1
ATOM 550 O O . ASN A 1 71 ? -7.281 19.266 17.589 1.00 74.25 71 ASN A O 1
ATOM 554 N N . ASN A 1 72 ? -7.411 17.467 16.270 1.00 69.75 72 ASN A N 1
ATOM 555 C CA . ASN A 1 72 ? -8.807 17.157 16.577 1.00 69.75 72 ASN A CA 1
ATOM 556 C C . ASN A 1 72 ? -8.940 16.626 18.009 1.00 69.75 72 ASN A C 1
ATOM 558 O O . ASN A 1 72 ? -9.807 17.090 18.736 1.00 69.75 72 ASN A O 1
ATOM 562 N N . LEU A 1 73 ? -8.018 15.769 18.456 1.00 59.78 73 LEU A N 1
ATOM 563 C CA . LEU A 1 73 ? -7.886 15.337 19.852 1.00 59.78 73 LEU A CA 1
ATOM 564 C C . LEU A 1 73 ? -7.562 16.505 20.796 1.00 59.78 73 LEU A C 1
ATOM 566 O O . LEU A 1 73 ? -8.002 16.515 21.943 1.00 59.78 73 LEU A O 1
ATOM 570 N N . ALA A 1 74 ? -6.780 17.491 20.347 1.00 60.00 74 ALA A N 1
ATOM 571 C CA . ALA A 1 74 ? -6.506 18.705 21.113 1.00 60.00 74 ALA A CA 1
ATOM 572 C C . ALA A 1 74 ? -7.724 19.644 21.153 1.00 60.00 74 ALA A C 1
ATOM 574 O O . ALA A 1 74 ? -8.009 20.211 22.200 1.00 60.00 74 ALA A O 1
ATOM 575 N N . LYS A 1 75 ? -8.492 19.747 20.063 1.00 56.94 75 LYS A N 1
ATOM 576 C CA . LYS A 1 75 ? -9.745 20.514 19.999 1.00 56.94 75 LYS A CA 1
ATOM 577 C C . LYS A 1 75 ? -10.892 19.858 20.760 1.00 56.94 75 LYS A C 1
ATOM 579 O O . LYS A 1 75 ? -11.654 20.581 21.371 1.00 56.94 75 LYS A O 1
ATOM 584 N N . GLU A 1 76 ? -10.980 18.532 20.834 1.00 53.00 76 GLU A N 1
ATOM 585 C CA . GLU A 1 76 ? -11.874 17.849 21.787 1.00 53.00 76 GLU A CA 1
ATOM 586 C C . GLU A 1 76 ? -11.488 18.137 23.249 1.00 53.00 76 GLU A C 1
ATOM 588 O O . GLU A 1 76 ? -12.327 18.053 24.143 1.00 53.00 76 GLU A O 1
ATOM 593 N N . LYS A 1 77 ? -10.222 18.498 23.509 1.00 53.16 77 LYS A N 1
ATOM 594 C CA . LYS A 1 77 ? -9.756 18.954 24.828 1.00 53.16 77 LYS A CA 1
ATOM 595 C C . LYS A 1 77 ? -9.910 20.471 25.047 1.00 53.16 77 LYS A C 1
ATOM 597 O O . LYS A 1 77 ? -9.923 20.883 26.205 1.00 53.16 77 LYS A O 1
ATOM 602 N N . GLU A 1 78 ? -10.000 21.281 23.984 1.00 47.34 78 GLU A N 1
ATOM 603 C CA . GLU A 1 78 ? -10.111 22.756 24.015 1.00 47.34 78 GLU A CA 1
ATOM 604 C C . GLU A 1 78 ? -11.511 23.309 23.727 1.00 47.34 78 GLU A C 1
ATOM 606 O O . GLU A 1 78 ? -11.802 24.438 24.133 1.00 47.34 78 GLU A O 1
ATOM 611 N N . GLU A 1 79 ? -12.407 22.550 23.083 1.00 40.56 79 GLU A N 1
ATOM 612 C CA . GLU A 1 79 ? -13.830 22.809 23.246 1.00 40.56 79 GLU A CA 1
ATOM 613 C C . GLU A 1 79 ? -14.050 22.868 24.750 1.00 40.56 79 GLU A C 1
ATOM 615 O O . GLU A 1 79 ? -13.557 21.988 25.469 1.00 40.56 79 GLU A O 1
ATOM 620 N N . PRO A 1 80 ? -14.720 23.913 25.264 1.00 39.50 80 PRO A N 1
ATOM 621 C CA . PRO A 1 80 ? -15.141 23.900 26.635 1.00 39.50 80 PRO A CA 1
ATOM 622 C C . PRO A 1 80 ? -16.102 22.731 26.708 1.00 39.50 80 PRO A C 1
ATOM 624 O O . PRO A 1 80 ? -17.310 22.859 26.502 1.00 39.50 80 PRO A O 1
ATOM 627 N N . ILE A 1 81 ? -15.562 21.572 27.068 1.00 44.97 81 ILE A N 1
ATOM 628 C CA . ILE A 1 81 ? -16.303 20.630 27.834 1.00 44.97 81 ILE A CA 1
ATOM 629 C C . ILE A 1 81 ? -16.809 21.542 28.950 1.00 44.97 81 ILE A C 1
ATOM 631 O O . ILE A 1 81 ? -16.051 22.078 29.768 1.00 44.97 81 ILE A O 1
ATOM 635 N N . LYS A 1 82 ? -18.119 21.774 28.955 1.00 43.88 82 LYS A N 1
ATOM 636 C CA . LYS A 1 82 ? -18.838 21.946 30.200 1.00 43.88 82 LYS A CA 1
ATOM 637 C C . LYS A 1 82 ? -18.579 20.651 30.971 1.00 43.88 82 LYS A C 1
ATOM 639 O O . LYS A 1 82 ? -19.467 19.825 31.134 1.00 43.88 82 LYS A O 1
ATOM 644 N N . ILE A 1 83 ? -17.336 20.458 31.429 1.00 43.59 83 ILE A N 1
ATOM 645 C CA . ILE A 1 83 ? -17.009 19.619 32.552 1.00 43.59 83 ILE A CA 1
ATOM 646 C C . ILE A 1 83 ? -17.585 20.481 33.657 1.00 43.59 83 ILE A C 1
ATOM 648 O O . ILE A 1 83 ? -16.907 21.269 34.314 1.00 43.59 83 ILE A O 1
ATOM 652 N N . HIS A 1 84 ? -18.877 20.291 33.898 1.00 38.91 84 HIS A N 1
ATOM 653 C CA . HIS A 1 84 ? -19.188 19.931 35.255 1.00 38.91 84 HIS A CA 1
ATOM 654 C C . HIS A 1 84 ? -18.190 18.839 35.619 1.00 38.91 84 HIS A C 1
ATOM 656 O O . HIS A 1 84 ? -18.333 17.682 35.237 1.00 38.91 84 HIS A O 1
ATOM 662 N N . LYS A 1 85 ? -17.113 19.258 36.294 1.00 42.00 85 LYS A N 1
ATOM 663 C CA . LYS A 1 85 ? -16.343 18.408 37.183 1.00 42.00 85 LYS A CA 1
ATOM 664 C C . LYS A 1 85 ? -17.301 18.010 38.297 1.00 42.00 85 LYS A C 1
ATOM 666 O O . LYS A 1 85 ? -17.182 18.451 39.430 1.00 42.00 85 LYS A O 1
ATOM 671 N N . THR A 1 86 ? -18.302 17.226 37.953 1.00 36.31 86 THR A N 1
ATOM 672 C CA . THR A 1 86 ? -18.791 16.209 38.845 1.00 36.31 86 THR A CA 1
ATOM 673 C C . THR A 1 86 ? -18.001 14.968 38.462 1.00 36.31 86 THR A C 1
ATOM 675 O O . THR A 1 86 ? -17.807 14.707 37.273 1.00 36.31 86 THR A O 1
ATOM 678 N N . PRO A 1 87 ? -17.478 14.208 39.429 1.00 39.56 87 PRO A N 1
ATOM 679 C CA . PRO A 1 87 ? -17.060 12.850 39.147 1.00 39.56 87 PRO A CA 1
ATOM 680 C C . PRO A 1 87 ? -18.312 12.151 38.615 1.00 39.56 87 PRO A C 1
ATOM 682 O O . PRO A 1 87 ? -19.223 11.852 39.385 1.00 39.56 87 PRO A O 1
ATOM 685 N N . ILE A 1 88 ? -18.426 11.984 37.295 1.00 44.41 88 ILE A N 1
ATOM 686 C CA . ILE A 1 88 ? -19.542 11.250 36.705 1.00 44.41 88 ILE A CA 1
ATOM 687 C C . ILE A 1 88 ? -19.229 9.777 36.967 1.00 44.41 88 ILE A C 1
ATOM 689 O O . ILE A 1 88 ? -18.783 9.032 36.100 1.00 44.41 88 ILE A O 1
ATOM 693 N N . SER A 1 89 ? -19.489 9.364 38.208 1.00 45.00 89 SER A N 1
ATOM 694 C CA . SER A 1 89 ? -20.369 8.225 38.411 1.00 45.00 89 SER A CA 1
ATOM 695 C C . SER A 1 89 ? -21.493 8.409 37.398 1.00 45.00 89 SER A C 1
ATOM 697 O O . SER A 1 89 ? -22.354 9.280 37.533 1.00 45.00 89 SER A O 1
ATOM 699 N N . LYS A 1 90 ? -21.401 7.704 36.269 1.00 53.31 90 LYS A N 1
ATOM 700 C CA . LYS A 1 90 ? -22.545 7.556 35.382 1.00 53.31 90 LYS A CA 1
ATOM 701 C C . LYS A 1 90 ? -23.495 6.706 36.214 1.00 53.31 90 LYS A C 1
ATOM 703 O O . LYS A 1 90 ? -23.477 5.487 36.118 1.00 53.31 90 LYS A O 1
ATOM 708 N N . ASN A 1 91 ? -24.247 7.355 37.101 1.00 52.00 91 ASN A N 1
ATOM 709 C CA . ASN A 1 91 ? -25.450 6.793 37.678 1.00 52.00 91 ASN A CA 1
ATOM 710 C C . ASN A 1 91 ? -26.411 6.688 36.496 1.00 52.00 91 ASN A C 1
ATOM 712 O O . ASN A 1 91 ? -27.250 7.560 36.285 1.00 52.00 91 ASN A O 1
ATOM 716 N N . LEU A 1 92 ? -26.184 5.675 35.651 1.00 59.81 92 LEU A N 1
ATOM 717 C CA . LEU A 1 92 ? -27.198 5.167 34.749 1.00 59.81 92 LEU A CA 1
ATOM 718 C C . LEU A 1 92 ? -28.425 4.977 35.627 1.00 59.81 92 LEU A C 1
ATOM 720 O O . LEU A 1 92 ? -28.327 4.374 36.700 1.00 59.81 92 LEU A O 1
ATOM 724 N N . SER A 1 93 ? -29.560 5.533 35.216 1.00 70.88 93 SER A N 1
ATOM 725 C CA . SER A 1 93 ? -30.792 5.200 35.915 1.00 70.88 93 SER A CA 1
ATOM 726 C C . SER A 1 93 ? -30.962 3.678 35.888 1.00 70.88 93 SER A C 1
ATOM 728 O O . SER A 1 93 ? -30.528 3.018 34.939 1.00 70.88 93 SER A O 1
ATOM 730 N N . GLU A 1 94 ? -31.592 3.096 36.910 1.00 72.50 94 GLU A N 1
ATOM 731 C CA . GLU A 1 94 ? -31.824 1.644 36.953 1.00 72.50 94 GLU A CA 1
ATOM 732 C C . GLU A 1 94 ? -32.476 1.132 35.660 1.00 72.50 94 GLU A C 1
ATOM 734 O O . GLU A 1 94 ? -32.147 0.046 35.193 1.00 72.50 94 GLU A O 1
ATOM 739 N N . LYS A 1 95 ? -33.322 1.958 35.028 1.00 78.00 95 LYS A N 1
ATOM 740 C CA . LYS A 1 95 ? -33.937 1.677 33.725 1.00 78.00 95 LYS A CA 1
ATOM 741 C C . LYS A 1 95 ? -32.916 1.579 32.594 1.00 78.00 95 LYS A C 1
ATOM 743 O O . LYS A 1 95 ? -32.907 0.584 31.886 1.00 78.00 95 LYS A O 1
ATOM 748 N N . GLU A 1 96 ? -32.024 2.556 32.449 1.00 79.81 96 GLU A N 1
ATOM 749 C CA . GLU A 1 96 ? -30.990 2.530 31.402 1.00 79.81 96 GLU A CA 1
ATOM 750 C C . GLU A 1 96 ? -29.978 1.401 31.625 1.00 79.81 96 GLU A C 1
ATOM 752 O O . GLU A 1 96 ? -29.546 0.748 30.676 1.00 79.81 96 GLU A O 1
ATOM 757 N N . CYS A 1 97 ? -29.617 1.145 32.885 1.00 80.56 97 CYS A N 1
ATOM 758 C CA . CYS A 1 97 ? -28.764 0.021 33.258 1.00 80.56 97 CYS A CA 1
ATOM 759 C C . CYS A 1 97 ? -29.430 -1.315 32.893 1.00 80.56 97 CYS A C 1
ATOM 761 O O . CYS A 1 97 ? -28.783 -2.200 32.323 1.00 80.56 97 CYS A O 1
ATOM 763 N N . ASN A 1 98 ? -30.732 -1.450 33.159 1.00 83.00 98 ASN A N 1
ATOM 764 C CA . ASN A 1 98 ? -31.480 -2.650 32.812 1.00 83.00 98 ASN A CA 1
ATOM 765 C C . ASN A 1 98 ? -31.663 -2.811 31.296 1.00 83.00 98 ASN A C 1
ATOM 767 O O . ASN A 1 98 ? -31.477 -3.910 30.787 1.00 83.00 98 ASN A O 1
ATOM 771 N N . ASP A 1 99 ? -31.914 -1.730 30.557 1.00 86.00 99 ASP A N 1
ATOM 772 C CA . ASP A 1 99 ? -32.019 -1.770 29.094 1.00 86.00 99 ASP A CA 1
ATOM 773 C C . ASP A 1 99 ? -30.700 -2.215 28.446 1.00 86.00 99 ASP A C 1
ATOM 775 O O . ASP A 1 99 ? -30.685 -3.058 27.547 1.00 86.00 99 ASP A O 1
ATOM 779 N N . ILE A 1 100 ? -29.563 -1.692 28.921 1.00 86.81 100 ILE A N 1
ATOM 780 C CA . ILE A 1 100 ? -28.235 -2.114 28.453 1.00 86.81 100 ILE A CA 1
ATOM 781 C C . ILE A 1 100 ? -27.994 -3.592 28.790 1.00 86.81 100 ILE A C 1
ATOM 783 O O . ILE A 1 100 ? -27.495 -4.344 27.944 1.00 86.81 100 ILE A O 1
ATOM 787 N N . TRP A 1 101 ? -28.368 -4.019 29.998 1.00 88.81 101 TRP A N 1
ATOM 788 C CA . TRP A 1 101 ? -28.262 -5.410 30.421 1.00 88.81 101 TRP A CA 1
ATOM 789 C C . TRP A 1 101 ? -29.095 -6.340 29.532 1.00 88.81 101 TRP A C 1
ATOM 791 O O . TRP A 1 101 ? -28.536 -7.257 28.937 1.00 88.81 101 TRP A O 1
ATOM 801 N N . GLU A 1 102 ? -30.395 -6.093 29.386 1.00 88.62 102 GLU A N 1
ATOM 802 C CA . GLU A 1 102 ? -31.324 -6.987 28.690 1.00 88.62 102 GLU A CA 1
ATOM 803 C C . GLU A 1 102 ? -31.130 -6.995 27.171 1.00 88.62 102 GLU A C 1
ATOM 805 O O . GLU A 1 102 ? -31.163 -8.060 26.555 1.00 88.62 102 GLU A O 1
ATOM 810 N N . GLN A 1 103 ? -30.910 -5.829 26.556 1.00 86.50 103 GLN A N 1
ATOM 811 C CA . GLN A 1 103 ? -30.892 -5.706 25.094 1.00 86.50 103 GLN A CA 1
ATOM 812 C C . GLN A 1 103 ? -29.507 -5.918 24.492 1.00 86.50 103 GLN A C 1
ATOM 814 O O . GLN A 1 103 ? -29.387 -6.428 23.379 1.00 86.50 103 GLN A O 1
ATOM 819 N N . LYS A 1 104 ? -28.450 -5.501 25.197 1.00 86.50 104 LYS A N 1
ATOM 820 C CA . LYS A 1 104 ? -27.091 -5.507 24.641 1.00 86.50 104 LYS A CA 1
ATOM 821 C C . LYS A 1 104 ? -26.236 -6.591 25.267 1.00 86.50 104 LYS A C 1
ATOM 823 O O . LYS A 1 104 ? -25.648 -7.385 24.549 1.00 86.50 104 LYS A O 1
ATOM 828 N N . MET A 1 105 ? -26.149 -6.655 26.590 1.00 89.50 105 MET A N 1
ATOM 829 C CA . MET A 1 105 ? -25.145 -7.503 27.241 1.00 89.50 105 MET A CA 1
ATOM 830 C C . MET A 1 105 ? -25.593 -8.952 27.400 1.00 89.50 105 MET A C 1
ATOM 832 O O . MET A 1 105 ? -24.866 -9.867 27.014 1.00 89.50 105 MET A O 1
ATOM 836 N N . TRP A 1 106 ? -26.793 -9.172 27.935 1.00 91.56 106 TRP A N 1
ATOM 837 C CA . TRP A 1 106 ? -27.302 -10.500 28.248 1.00 91.56 106 TRP A CA 1
ATOM 838 C C . TRP A 1 106 ? -27.365 -11.435 27.034 1.00 91.56 106 TRP A C 1
ATOM 840 O O . TRP A 1 106 ? -26.919 -12.573 27.169 1.00 91.56 106 TRP A O 1
ATOM 850 N N . PRO A 1 107 ? -27.789 -11.010 25.825 1.00 90.94 107 PRO A N 1
ATOM 851 C CA . PRO A 1 107 ? -27.755 -11.876 24.646 1.00 90.94 107 PRO A CA 1
ATOM 852 C C . PRO A 1 107 ? -26.341 -12.375 24.310 1.00 90.94 107 PRO A C 1
ATOM 854 O O . PRO A 1 107 ? -26.159 -13.547 23.970 1.00 90.94 107 PRO A O 1
ATOM 857 N N . HIS A 1 108 ? -25.325 -11.517 24.449 1.00 90.19 108 HIS A N 1
ATOM 858 C CA . HIS A 1 108 ? -23.927 -11.884 24.209 1.00 90.19 108 HIS A CA 1
ATOM 859 C C . HIS A 1 108 ? -23.376 -12.805 25.298 1.00 90.19 108 HIS A C 1
ATOM 861 O O . HIS A 1 108 ? -22.704 -13.790 24.987 1.00 90.19 108 HIS A O 1
ATOM 867 N N . ILE A 1 109 ? -23.683 -12.513 26.563 1.00 89.81 109 ILE A N 1
ATOM 868 C CA . ILE A 1 109 ? -23.279 -13.339 27.704 1.00 89.81 109 ILE A CA 1
ATOM 869 C C . ILE A 1 109 ? -23.936 -14.719 27.603 1.00 89.81 109 ILE A C 1
ATOM 871 O O . ILE A 1 109 ? -23.241 -15.729 27.654 1.00 89.81 109 ILE A O 1
ATOM 875 N N . LYS A 1 110 ? -25.247 -14.780 27.352 1.00 90.88 110 LYS A N 1
ATOM 876 C CA . LYS A 1 110 ? -26.008 -16.022 27.166 1.00 90.88 110 LYS A CA 1
ATOM 877 C C . LYS A 1 110 ? -25.439 -16.876 26.036 1.00 90.88 110 LYS A C 1
ATOM 879 O O . LYS A 1 110 ? -25.276 -18.083 26.208 1.00 90.88 110 LYS A O 1
ATOM 884 N N . LYS A 1 111 ? -25.094 -16.259 24.899 1.00 91.56 111 LYS A N 1
ATOM 885 C CA . LYS A 1 111 ? -24.433 -16.957 23.789 1.00 91.56 111 LYS A CA 1
ATOM 886 C C . LYS A 1 111 ? -23.097 -17.562 24.233 1.00 91.56 111 LYS A C 1
ATOM 888 O O . LYS A 1 111 ? -22.874 -18.750 24.028 1.00 91.56 111 LYS A O 1
ATOM 893 N N . LYS A 1 112 ? -22.248 -16.785 24.913 1.00 88.00 112 LYS A N 1
ATOM 894 C CA . LYS A 1 112 ? -20.955 -17.276 25.411 1.00 88.00 112 LYS A CA 1
ATOM 895 C C . LYS A 1 112 ? -21.092 -18.381 26.457 1.00 88.00 112 LYS A C 1
ATOM 897 O O . LYS A 1 112 ? -20.312 -19.327 26.412 1.00 88.00 112 LYS A O 1
ATOM 902 N N . ILE A 1 113 ? -22.084 -18.299 27.346 1.00 89.81 113 ILE A N 1
ATOM 903 C CA . ILE A 1 113 ? -22.391 -19.352 28.327 1.00 89.81 113 ILE A CA 1
ATOM 904 C C . ILE A 1 113 ? -22.794 -20.641 27.607 1.00 89.81 113 ILE A C 1
ATOM 906 O O . ILE A 1 113 ? -22.303 -21.708 27.961 1.00 89.81 113 ILE A O 1
ATOM 910 N N . SER A 1 114 ? -23.636 -20.548 26.573 1.00 88.56 114 SER A N 1
ATOM 911 C CA . SER A 1 114 ? -24.036 -21.711 25.774 1.00 88.56 114 SER A CA 1
ATOM 912 C C . SER A 1 114 ? -22.861 -22.370 25.046 1.00 88.56 114 SER A C 1
ATOM 914 O O . SER A 1 114 ? -22.894 -23.575 24.820 1.00 88.56 114 SER A O 1
ATOM 916 N N . GLU A 1 115 ? -21.856 -21.593 24.646 1.00 91.19 115 GLU A N 1
ATOM 917 C CA . GLU A 1 115 ? -20.696 -22.082 23.892 1.00 91.19 115 GLU A CA 1
ATOM 918 C C . GLU A 1 115 ? -19.584 -22.634 24.797 1.00 91.19 115 GLU A C 1
ATOM 920 O O . GLU A 1 115 ? -18.956 -23.638 24.468 1.00 91.19 115 GLU A O 1
ATOM 925 N N . HIS A 1 116 ? -19.321 -21.981 25.931 1.00 89.75 116 HIS A N 1
ATOM 926 C CA . HIS A 1 116 ? -18.126 -22.229 26.746 1.00 89.75 116 HIS A CA 1
ATOM 927 C C . HIS A 1 116 ? -18.437 -22.732 28.163 1.00 89.75 116 HIS A C 1
ATOM 929 O O . HIS A 1 116 ? -17.517 -23.140 28.874 1.00 89.75 116 HIS A O 1
ATOM 935 N N . GLY A 1 117 ? -19.706 -22.732 28.571 1.00 87.62 117 GLY A N 1
ATOM 936 C CA . GLY A 1 117 ? -20.133 -22.992 29.945 1.00 87.62 117 GLY A CA 1
ATOM 937 C C . GLY A 1 117 ? -20.033 -21.749 30.835 1.00 87.62 117 GLY A C 1
ATOM 938 O O . GLY A 1 117 ? -19.208 -20.861 30.611 1.00 87.62 117 GLY A O 1
ATOM 939 N N . ILE A 1 118 ? -20.883 -21.680 31.866 1.00 88.12 118 ILE A N 1
ATOM 940 C CA . ILE A 1 118 ? -20.980 -20.507 32.752 1.00 88.12 118 ILE A CA 1
ATOM 941 C C . ILE A 1 118 ? -19.680 -20.229 33.511 1.00 88.12 118 ILE A C 1
ATOM 943 O O . ILE A 1 118 ? -19.259 -19.081 33.613 1.00 88.12 118 ILE A O 1
ATOM 947 N N . GLU A 1 119 ? -19.000 -21.280 33.965 1.00 86.62 119 GLU A N 1
ATOM 948 C CA . GLU A 1 119 ? -17.778 -21.181 34.762 1.00 86.62 119 GLU A CA 1
ATOM 949 C C . GLU A 1 119 ? -16.651 -20.479 33.994 1.00 86.62 119 GLU A C 1
ATOM 951 O O . GLU A 1 119 ? -15.946 -19.638 34.546 1.00 86.62 119 GLU A O 1
ATOM 956 N N . LYS A 1 120 ? -16.524 -20.738 32.686 1.00 88.19 120 LYS A N 1
ATOM 957 C CA . LYS A 1 120 ? -15.533 -20.048 31.849 1.00 88.19 120 LYS A CA 1
ATOM 958 C C . LYS A 1 120 ? -15.867 -18.574 31.646 1.00 88.19 120 LYS A C 1
ATOM 960 O O . LYS A 1 120 ? -14.957 -17.759 31.585 1.00 88.19 120 LYS A O 1
ATOM 965 N N . VAL A 1 121 ? -17.149 -18.226 31.551 1.00 87.12 121 VAL A N 1
ATOM 966 C CA . VAL A 1 121 ? -17.592 -16.838 31.339 1.00 87.12 121 VAL A CA 1
ATOM 967 C C . VAL A 1 121 ? -17.444 -16.001 32.611 1.00 87.12 121 VAL A C 1
ATOM 969 O O . VAL A 1 121 ? -17.016 -14.854 32.537 1.00 87.12 121 VAL A O 1
ATOM 972 N N . VAL A 1 122 ? -17.751 -16.577 33.774 1.00 89.06 122 VAL A N 1
ATOM 973 C CA . VAL A 1 122 ? -17.633 -15.919 35.089 1.00 89.06 122 VAL A CA 1
ATOM 974 C C . VAL A 1 122 ? -16.170 -15.792 35.543 1.00 89.06 122 VAL A C 1
ATOM 976 O O . VAL A 1 122 ? -15.850 -14.912 36.338 1.00 89.06 122 VAL A O 1
ATOM 979 N N . ASN A 1 123 ? -15.261 -16.612 35.009 1.00 88.88 123 ASN A N 1
ATOM 980 C CA . ASN A 1 123 ? -13.823 -16.519 35.285 1.00 88.88 123 ASN A CA 1
ATOM 981 C C . ASN A 1 123 ? -13.035 -15.703 34.240 1.00 88.88 123 ASN A C 1
ATOM 983 O O . ASN A 1 123 ? -11.837 -15.486 34.412 1.00 88.88 123 ASN A O 1
ATOM 987 N N . ASP A 1 124 ? -13.676 -15.222 33.169 1.00 88.25 124 ASP A N 1
ATOM 988 C CA . ASP A 1 124 ? -13.034 -14.370 32.161 1.00 88.25 124 ASP A CA 1
ATOM 989 C C . ASP A 1 124 ? -12.999 -12.905 32.637 1.00 88.25 124 ASP A C 1
ATOM 991 O O . ASP A 1 124 ? -13.918 -12.114 32.407 1.00 88.25 124 ASP A O 1
ATOM 995 N N . GLU A 1 125 ? -11.916 -12.531 33.323 1.00 86.38 125 GLU A N 1
ATOM 996 C CA . GLU A 1 125 ? -11.727 -11.179 33.867 1.00 86.38 125 GLU A CA 1
ATOM 997 C C . GLU A 1 125 ? -11.741 -10.083 32.795 1.00 86.38 125 GLU A C 1
ATOM 999 O O . GLU A 1 125 ? -12.216 -8.972 33.050 1.00 86.38 125 GLU A O 1
ATOM 1004 N N . HIS A 1 126 ? -11.246 -10.374 31.589 1.00 86.75 126 HIS A N 1
ATOM 1005 C CA . HIS A 1 126 ? -11.201 -9.397 30.505 1.00 86.75 126 HIS A CA 1
ATOM 1006 C C . HIS A 1 126 ? -12.610 -9.111 29.975 1.00 86.75 126 HIS A C 1
ATOM 1008 O O . HIS A 1 126 ? -12.987 -7.956 29.758 1.00 86.75 126 HIS A O 1
ATOM 1014 N N . LEU A 1 127 ? -13.419 -10.157 29.809 1.00 87.56 127 LEU A N 1
ATOM 1015 C CA . LEU A 1 127 ? -14.830 -10.041 29.459 1.00 87.56 127 LEU A CA 1
ATOM 1016 C C . LEU A 1 127 ? -15.606 -9.257 30.516 1.00 87.56 127 LEU A C 1
ATOM 1018 O O . LEU A 1 127 ? -16.318 -8.309 30.177 1.00 87.56 127 LEU A O 1
ATOM 1022 N N . LEU A 1 128 ? -15.441 -9.625 31.787 1.00 88.75 128 LEU A N 1
ATOM 1023 C CA . LEU A 1 128 ? -16.152 -8.992 32.892 1.00 88.75 128 LEU A CA 1
ATOM 1024 C C . LEU A 1 128 ? -15.768 -7.524 33.048 1.00 88.75 128 LEU A C 1
ATOM 1026 O O . LEU A 1 128 ? -16.659 -6.699 33.189 1.00 88.75 128 LEU A O 1
ATOM 1030 N N . SER A 1 129 ? -14.484 -7.180 32.919 1.00 87.50 129 SER A N 1
ATOM 1031 C CA . SER A 1 129 ? -13.997 -5.795 32.996 1.00 87.50 129 SER A CA 1
ATOM 1032 C C . SER A 1 129 ? -14.607 -4.885 31.925 1.00 87.50 129 SER A C 1
ATOM 1034 O O . SER A 1 129 ? -14.911 -3.721 32.183 1.00 87.50 129 SER A O 1
ATOM 1036 N N . ASN A 1 130 ? -14.825 -5.397 30.711 1.00 85.56 130 ASN A N 1
ATOM 1037 C CA . ASN A 1 130 ? -15.436 -4.612 29.634 1.00 85.56 130 ASN A CA 1
ATOM 1038 C C . ASN A 1 130 ? -16.937 -4.384 29.865 1.00 85.56 130 ASN A C 1
ATOM 1040 O O . ASN A 1 130 ? -17.473 -3.300 29.614 1.00 85.56 130 ASN A O 1
ATOM 1044 N N . PHE A 1 131 ? -17.616 -5.407 30.371 1.00 86.44 131 PHE A N 1
ATOM 1045 C CA . PHE A 1 131 ? -19.043 -5.363 30.646 1.00 86.44 131 PHE A CA 1
ATOM 1046 C C . PHE A 1 131 ? -19.384 -4.579 31.924 1.00 86.44 131 PHE A C 1
ATOM 1048 O O . PHE A 1 131 ? -20.329 -3.792 31.920 1.00 86.44 131 PHE A O 1
ATOM 1055 N N . SER A 1 132 ? -18.590 -4.710 32.984 1.00 84.69 132 SER A N 1
ATOM 1056 C CA . SER A 1 132 ? -18.802 -4.042 34.272 1.00 84.69 132 SER A CA 1
ATOM 1057 C C . SER A 1 132 ? -18.657 -2.524 34.146 1.00 84.69 132 SER A C 1
ATOM 1059 O O . SER A 1 132 ? -19.535 -1.778 34.579 1.00 84.69 132 SER A O 1
ATOM 1061 N N . LYS A 1 133 ? -17.651 -2.063 33.388 1.00 85.00 133 LYS A N 1
ATOM 1062 C CA . LYS A 1 133 ? -17.481 -0.650 33.006 1.00 85.00 133 LYS A CA 1
ATOM 1063 C C . LYS A 1 133 ? -18.678 -0.087 32.242 1.00 85.00 133 LYS A C 1
ATOM 1065 O O . LYS A 1 133 ? -19.000 1.086 32.404 1.00 85.00 133 LYS A O 1
ATOM 1070 N N . SER A 1 134 ? -19.329 -0.907 31.418 1.00 81.25 134 SER A N 1
ATOM 1071 C CA . SER A 1 134 ? -20.486 -0.484 30.618 1.00 81.25 134 SER A CA 1
ATOM 1072 C C . SER A 1 134 ? -21.757 -0.311 31.458 1.00 81.25 134 SER A C 1
ATOM 1074 O O . SER A 1 134 ? -22.610 0.496 31.097 1.00 81.25 134 SER A O 1
ATOM 1076 N N . LEU A 1 135 ? -21.871 -1.033 32.578 1.00 78.75 135 LEU A N 1
ATOM 1077 C CA . LEU A 1 135 ? -22.981 -0.924 33.534 1.00 78.75 135 LEU A CA 1
ATOM 1078 C C . LEU A 1 135 ? -22.671 -0.031 34.739 1.00 78.75 135 LEU A C 1
ATOM 1080 O O . LEU A 1 135 ? -23.570 0.249 35.525 1.00 78.75 135 LEU A O 1
ATOM 1084 N N . GLY A 1 136 ? -21.417 0.395 34.907 1.00 80.00 136 GLY A N 1
ATOM 1085 C CA . GLY A 1 136 ? -20.984 1.112 36.106 1.00 80.00 136 GLY A CA 1
ATOM 1086 C C . GLY A 1 136 ? -21.016 0.254 37.377 1.00 80.00 136 GLY A C 1
ATOM 1087 O O . GLY A 1 136 ? -21.133 0.810 38.463 1.00 80.00 136 GLY A O 1
ATOM 1088 N N . VAL A 1 137 ? -20.921 -1.073 37.244 1.00 82.69 137 VAL A N 1
ATOM 1089 C CA . VAL A 1 137 ? -20.889 -2.034 38.363 1.00 82.69 137 VAL A CA 1
ATOM 1090 C C . VAL A 1 137 ? -19.487 -2.610 38.528 1.00 82.69 137 VAL A C 1
ATOM 1092 O O . VAL A 1 137 ? -18.638 -2.488 37.642 1.00 82.69 137 VAL A O 1
ATOM 1095 N N . THR A 1 138 ? -19.229 -3.260 39.653 1.00 86.69 138 THR A N 1
ATOM 1096 C CA . THR A 1 138 ? -18.003 -4.031 39.870 1.00 86.69 138 THR A CA 1
ATOM 1097 C C . THR A 1 138 ? -18.043 -5.367 39.122 1.00 86.69 138 THR A C 1
ATOM 1099 O O . THR A 1 138 ? -19.101 -5.868 38.734 1.00 86.69 138 THR A O 1
ATOM 1102 N N . ASN A 1 139 ? -16.874 -5.976 38.902 1.00 86.00 139 ASN A N 1
ATOM 1103 C CA . ASN A 1 139 ? -16.811 -7.305 38.288 1.00 86.00 139 ASN A CA 1
ATOM 1104 C C . ASN A 1 139 ? -17.549 -8.353 39.132 1.00 86.00 139 ASN A C 1
ATOM 1106 O O . ASN A 1 139 ? -18.182 -9.229 38.556 1.00 86.00 139 ASN A O 1
ATOM 1110 N N . ASP A 1 140 ? -17.494 -8.258 40.461 1.00 85.56 140 ASP A N 1
ATOM 1111 C CA . ASP A 1 140 ? -18.135 -9.228 41.351 1.00 85.56 140 ASP A CA 1
ATOM 1112 C C . ASP A 1 140 ? -19.664 -9.090 41.341 1.00 85.56 140 ASP A C 1
ATOM 1114 O O . ASP A 1 140 ? -20.355 -10.095 41.184 1.00 85.56 140 ASP A O 1
ATOM 1118 N N . GLU A 1 141 ? -20.197 -7.862 41.351 1.00 84.62 141 GLU A N 1
ATOM 1119 C CA . GLU A 1 141 ? -21.636 -7.607 41.148 1.00 84.62 141 GLU A CA 1
ATOM 1120 C C . GLU A 1 141 ? -22.117 -8.119 39.782 1.00 84.62 141 GLU A C 1
ATOM 1122 O O . GLU A 1 141 ? -23.210 -8.673 39.654 1.00 84.62 141 GLU A O 1
ATOM 1127 N N . LEU A 1 142 ? -21.295 -7.972 38.737 1.00 89.31 142 LEU A N 1
ATOM 1128 C CA . LEU A 1 142 ? -21.611 -8.506 37.416 1.00 89.31 142 LEU A CA 1
ATOM 1129 C C . LEU A 1 142 ? -21.623 -10.041 37.409 1.00 89.31 142 LEU A C 1
ATOM 1131 O O . LEU A 1 142 ? -22.527 -10.629 36.816 1.00 89.31 142 LEU A O 1
ATOM 1135 N N . LYS A 1 143 ? -20.652 -10.695 38.060 1.00 89.56 143 LYS A N 1
ATOM 1136 C CA . LYS A 1 143 ? -20.615 -12.161 38.198 1.00 89.56 143 LYS A CA 1
ATOM 1137 C C . LYS A 1 143 ? -21.866 -12.669 38.905 1.00 89.56 143 LYS A C 1
ATOM 1139 O O . LYS A 1 143 ? -22.518 -13.578 38.399 1.00 89.56 143 LYS A O 1
ATOM 1144 N N . GLU A 1 144 ? -22.227 -12.047 40.023 1.00 87.69 144 GLU A N 1
ATOM 1145 C CA . GLU A 1 144 ? -23.430 -12.384 40.783 1.00 87.69 144 GLU A CA 1
ATOM 1146 C C . GLU A 1 144 ? -24.691 -12.228 39.922 1.00 87.69 144 GLU A C 1
ATOM 1148 O O . GLU A 1 144 ? -25.487 -13.162 39.802 1.00 87.69 144 GLU A O 1
ATOM 1153 N N . LYS A 1 145 ? -24.825 -11.099 39.212 1.00 88.06 145 LYS A N 1
ATOM 1154 C CA . LYS A 1 145 ? -25.947 -10.855 38.297 1.00 88.06 145 LYS A CA 1
ATOM 1155 C C . LYS A 1 145 ? -26.034 -11.905 37.185 1.00 88.06 145 LYS A C 1
ATOM 1157 O O . LYS A 1 145 ? -27.135 -12.347 36.852 1.00 88.06 145 LYS A O 1
ATOM 1162 N N . ILE A 1 146 ? -24.900 -12.330 36.619 1.00 88.44 146 ILE A N 1
ATOM 1163 C CA . ILE A 1 146 ? -24.843 -13.406 35.616 1.00 88.44 146 ILE A CA 1
ATOM 1164 C C . ILE A 1 146 ? -25.329 -14.730 36.213 1.00 88.44 146 ILE A C 1
ATOM 1166 O O . ILE A 1 146 ? -26.177 -15.373 35.598 1.00 88.44 146 ILE A O 1
ATOM 1170 N N . CYS A 1 147 ? -24.838 -15.124 37.391 1.00 85.88 147 CYS A N 1
ATOM 1171 C CA . CYS A 1 147 ? -25.220 -16.380 38.046 1.00 85.88 147 CYS A CA 1
ATOM 1172 C C . CYS A 1 147 ? -26.719 -16.427 38.370 1.00 85.88 147 CYS A C 1
ATOM 1174 O O . CYS A 1 147 ? -27.394 -17.389 37.999 1.00 85.88 147 CYS A O 1
ATOM 1176 N N . ILE A 1 148 ? -27.260 -15.346 38.947 1.00 87.06 148 ILE A N 1
ATOM 1177 C CA . ILE A 1 148 ? -28.694 -15.213 39.244 1.00 87.06 148 ILE A CA 1
ATOM 1178 C C . ILE A 1 148 ? -29.521 -15.322 37.956 1.00 87.06 148 ILE A C 1
ATOM 1180 O O . ILE A 1 148 ? -30.465 -16.106 37.882 1.00 87.06 148 ILE A O 1
ATOM 1184 N N . THR A 1 149 ? -29.153 -14.570 36.914 1.00 86.56 149 THR A N 1
ATOM 1185 C CA . THR A 1 149 ? -29.923 -14.527 35.656 1.00 86.56 149 THR A CA 1
ATOM 1186 C C . THR A 1 149 ? -29.813 -15.836 34.864 1.00 86.56 149 THR A C 1
ATOM 1188 O O . THR A 1 149 ? -30.741 -16.216 34.151 1.00 86.56 149 THR A O 1
ATOM 1191 N N . ALA A 1 150 ? -28.692 -16.551 34.988 1.00 82.50 150 ALA A N 1
ATOM 1192 C CA . ALA A 1 150 ? -28.483 -17.857 34.368 1.00 82.50 150 ALA A CA 1
ATOM 1193 C C . ALA A 1 150 ? -29.181 -19.009 35.114 1.00 82.50 150 ALA A C 1
ATOM 1195 O O . ALA A 1 150 ? -29.198 -20.124 34.594 1.00 82.50 150 ALA A O 1
ATOM 1196 N N . GLY A 1 151 ? -29.750 -18.762 36.300 1.00 75.88 151 GLY A N 1
ATOM 1197 C CA . GLY A 1 151 ? -30.377 -19.797 37.127 1.00 75.88 151 GLY A CA 1
ATOM 1198 C C . GLY A 1 151 ? -29.369 -20.738 37.790 1.00 75.88 151 GLY A C 1
ATOM 1199 O O . GLY A 1 151 ? -29.702 -21.885 38.075 1.00 75.88 151 GLY A O 1
ATOM 1200 N N . VAL A 1 152 ? -28.138 -20.268 38.001 1.00 65.06 152 VAL A N 1
ATOM 1201 C CA . VAL A 1 152 ? -27.069 -20.995 38.693 1.00 65.06 152 VAL A CA 1
ATOM 1202 C C . VAL A 1 152 ? -26.970 -20.411 40.099 1.00 65.06 152 VAL A C 1
ATOM 1204 O O . VAL A 1 152 ? -26.107 -19.581 40.379 1.00 65.06 152 VAL A O 1
ATOM 1207 N N . VAL A 1 153 ? -27.943 -20.776 40.936 1.00 48.09 153 VAL A N 1
ATOM 1208 C CA . VAL A 1 153 ? -27.939 -20.551 42.391 1.00 48.09 153 VAL A CA 1
ATOM 1209 C C . VAL A 1 153 ? -27.579 -21.863 43.067 1.00 48.09 153 VAL A C 1
ATOM 1211 O O . VAL A 1 153 ? -28.175 -22.890 42.669 1.00 48.09 153 VAL A O 1
#

Secondary structure (DSSP, 8-state):
-------HHHHHHHHHHH-S-HHHHHHHHHHHHHHHS--HHHHHHHHHHHHHHHHHHHHHHHHHHHHHHHHHHHHHHHS--------------HHHHHHIIIIIIHHHHHHHHHHH-HHHHHT-HHHHHHHHHHHT--HHHHHHHHHHHHT--

Sequence (153 aa):
MVQAWIPEDLLEKALKLSKGSLTETILLSIETYVKSGKSEKELAQERLNAALLEAAEAKAELDEINKRESNNLAKEKEEPIKIHKTPISKNLSEKECNDIWEQKMWPHIKKKISEHGIEKVVNDEHLLSNFSKSLGVTNDELKEKICITAGVV